Protein AF-A0A845S8E0-F1 (afdb_monomer)

Nearest PDB structures (foldseek):
  8uua-assembly1_R  TM=9.677E-01  e=6.819E-05  Listeria innocua
  7p48-assembly1_N  TM=9.636E-01  e=2.291E-04  Staphylococcus aureus
  8cvm-assembly1_o  TM=9.650E-01  e=4.622E-04  Cutibacterium acnes
  6nd6-assembly2_2T  TM=7.662E-01  e=6.003E-05  Thermus thermophilus HB8
  4ce4-assembly1_T  TM=9.433E-01  e=2.939E-03  Sus scrofa domesticus

Structure (mmCIF, N/CA/C/O backbone):
data_AF-A0A845S8E0-F1
#
_entry.id   AF-A0A845S8E0-F1
#
loop_
_atom_site.group_PDB
_atom_site.id
_atom_site.type_symbol
_atom_site.label_atom_id
_atom_site.label_alt_id
_atom_site.label_comp_id
_atom_site.label_asym_id
_atom_site.label_entity_id
_atom_site.label_seq_id
_atom_site.pdbx_PDB_ins_code
_atom_site.Cartn_x
_atom_site.Cartn_y
_atom_site.Cartn_z
_atom_site.occupancy
_atom_site.B_iso_or_equiv
_atom_site.auth_seq_id
_atom_site.auth_comp_id
_atom_site.auth_asym_id
_atom_site.auth_atom_id
_atom_site.pdbx_PDB_model_num
ATOM 1 N N . GLY A 1 1 ? -6.698 -2.568 -2.453 1.00 85.44 1 GLY A N 1
ATOM 2 C CA . GLY A 1 1 ? -5.307 -2.825 -2.887 1.00 85.44 1 GLY A CA 1
ATOM 3 C C . GLY A 1 1 ? -4.452 -3.116 -1.671 1.00 85.44 1 GLY A C 1
ATOM 4 O O . GLY A 1 1 ? -4.954 -2.983 -0.564 1.00 85.44 1 GLY A O 1
ATOM 5 N N . ILE A 1 2 ? -3.196 -3.519 -1.855 1.00 90.12 2 ILE A N 1
ATOM 6 C CA . ILE A 1 2 ? -2.249 -3.738 -0.751 1.00 90.12 2 ILE A CA 1
ATOM 7 C C . ILE A 1 2 ? -1.465 -2.448 -0.511 1.00 90.12 2 ILE A C 1
ATOM 9 O O . ILE A 1 2 ? -0.986 -1.841 -1.466 1.00 90.12 2 ILE A O 1
ATOM 13 N N . VAL A 1 3 ? -1.310 -2.036 0.747 1.00 92.62 3 VAL A N 1
ATOM 14 C CA . VAL A 1 3 ? -0.446 -0.901 1.099 1.00 92.62 3 VAL A CA 1
ATOM 15 C C . VAL A 1 3 ? 1.009 -1.370 1.122 1.00 92.62 3 VAL A C 1
ATOM 17 O O . VAL A 1 3 ? 1.358 -2.287 1.860 1.00 92.62 3 VAL A O 1
ATOM 20 N N . LEU A 1 4 ? 1.856 -0.769 0.288 1.00 92.69 4 LEU A N 1
ATOM 21 C CA . LEU A 1 4 ? 3.272 -1.119 0.175 1.00 92.69 4 LEU A CA 1
ATOM 22 C C . LEU A 1 4 ? 4.137 -0.411 1.208 1.00 92.69 4 LEU A C 1
ATOM 24 O O . LEU A 1 4 ? 5.087 -0.997 1.724 1.00 92.69 4 LEU A O 1
ATOM 28 N N . ALA A 1 5 ? 3.865 0.868 1.434 1.00 93.75 5 ALA A N 1
ATOM 29 C CA . ALA A 1 5 ? 4.705 1.715 2.255 1.00 93.75 5 ALA A CA 1
ATOM 30 C C . ALA A 1 5 ? 3.911 2.902 2.788 1.00 93.75 5 ALA A C 1
ATOM 32 O O . ALA A 1 5 ? 3.027 3.426 2.108 1.00 93.75 5 ALA A O 1
ATOM 33 N N . PHE A 1 6 ? 4.316 3.345 3.973 1.00 95.06 6 PHE A N 1
ATOM 34 C CA . PHE A 1 6 ? 3.993 4.651 4.526 1.00 95.06 6 PHE A CA 1
ATOM 35 C C . PHE A 1 6 ? 5.256 5.513 4.504 1.00 95.06 6 PHE A C 1
ATOM 37 O O . PHE A 1 6 ? 6.369 5.023 4.723 1.00 95.06 6 PHE A O 1
ATOM 44 N N . ARG A 1 7 ? 5.092 6.797 4.206 1.00 94.75 7 ARG A N 1
ATOM 45 C CA . ARG A 1 7 ? 6.158 7.797 4.136 1.00 94.75 7 ARG A CA 1
ATOM 46 C C . ARG A 1 7 ? 5.805 8.984 5.020 1.00 94.75 7 ARG A C 1
ATOM 48 O O . ARG A 1 7 ? 4.634 9.296 5.196 1.00 94.75 7 ARG A O 1
ATOM 55 N N . LYS A 1 8 ? 6.843 9.633 5.556 1.00 90.88 8 LYS A N 1
ATOM 56 C CA . LYS A 1 8 ? 6.771 10.847 6.390 1.00 90.88 8 LYS A CA 1
ATOM 57 C C . LYS A 1 8 ? 5.949 10.720 7.693 1.00 90.88 8 LYS A C 1
ATOM 59 O O . LYS A 1 8 ? 5.699 11.719 8.356 1.00 90.88 8 LYS A O 1
ATOM 64 N N . GLY A 1 9 ? 5.623 9.497 8.127 1.00 87.31 9 GLY A N 1
ATOM 65 C CA . GLY A 1 9 ? 5.129 9.206 9.479 1.00 87.31 9 GLY A CA 1
ATOM 66 C C . GLY A 1 9 ? 3.871 9.994 9.854 1.00 87.31 9 GLY A C 1
ATOM 67 O O . GLY A 1 9 ? 2.841 9.825 9.214 1.00 87.31 9 GLY A O 1
ATOM 68 N N . LYS A 1 10 ? 3.974 10.829 10.898 1.00 90.12 10 LYS A N 1
ATOM 69 C CA . LYS A 1 10 ? 2.891 11.686 11.421 1.00 90.12 10 LYS A CA 1
ATOM 70 C C . LYS A 1 10 ? 2.884 13.111 10.834 1.00 90.12 10 LYS A C 1
ATOM 72 O O . LYS A 1 10 ? 2.175 13.967 11.345 1.00 90.12 10 LYS A O 1
ATOM 77 N N . SER A 1 11 ? 3.704 13.394 9.821 1.00 94.12 11 SER A N 1
ATOM 78 C CA . SER A 1 11 ? 3.734 14.712 9.170 1.00 94.12 11 SER A CA 1
ATOM 79 C C . SER A 1 11 ? 2.462 14.962 8.352 1.00 94.12 11 SER A C 1
ATOM 81 O O . SER A 1 11 ? 1.869 14.018 7.840 1.00 94.12 11 SER A O 1
ATOM 83 N N . LEU A 1 12 ? 2.093 16.227 8.141 1.00 91.12 12 LEU A N 1
ATOM 84 C CA . LEU A 1 12 ? 1.024 16.636 7.215 1.00 91.12 12 LEU A CA 1
ATOM 85 C C . LEU A 1 12 ? 1.275 16.159 5.776 1.00 91.12 12 LEU A C 1
ATOM 87 O O . LEU A 1 12 ? 0.345 15.913 5.014 1.00 91.12 12 LEU A O 1
ATOM 91 N N . GLU A 1 13 ? 2.539 15.953 5.417 1.00 93.69 13 GLU A N 1
ATOM 92 C CA . GLU A 1 13 ? 2.934 15.405 4.121 1.00 93.69 13 GLU A CA 1
ATOM 93 C C . GLU A 1 13 ? 2.950 13.864 4.098 1.00 93.69 13 GLU A C 1
ATOM 95 O O . GLU A 1 13 ? 3.497 13.251 3.172 1.00 93.69 13 GLU A O 1
ATOM 100 N N . ALA A 1 14 ? 2.417 13.210 5.137 1.00 95.69 14 ALA A N 1
ATOM 101 C CA . ALA A 1 14 ? 2.339 11.760 5.205 1.00 95.69 14 ALA A CA 1
ATOM 102 C C . ALA A 1 14 ? 1.628 11.206 3.974 1.00 95.69 14 ALA A C 1
ATOM 104 O O . ALA A 1 14 ? 0.560 11.664 3.572 1.00 95.69 14 ALA A O 1
ATOM 105 N N . THR A 1 15 ? 2.236 10.194 3.367 1.00 96.00 15 THR A N 1
ATOM 106 C CA . THR A 1 15 ? 1.703 9.536 2.174 1.00 96.00 15 THR A CA 1
ATOM 107 C C . THR A 1 15 ? 1.748 8.033 2.352 1.00 96.00 15 THR A C 1
ATOM 109 O O . THR A 1 15 ? 2.625 7.487 3.028 1.00 96.00 15 THR A O 1
ATOM 112 N N . PHE A 1 16 ? 0.817 7.343 1.710 1.00 95.12 16 PHE A N 1
ATOM 113 C CA . PHE A 1 16 ? 0.809 5.893 1.633 1.00 95.12 16 PHE A CA 1
ATOM 114 C C . PHE A 1 16 ? 0.724 5.446 0.177 1.00 95.12 16 PHE A C 1
ATOM 116 O O . PHE A 1 16 ? 0.101 6.086 -0.667 1.00 95.12 16 PHE A O 1
ATOM 123 N N . THR A 1 17 ? 1.407 4.351 -0.141 1.00 95.38 17 THR A N 1
ATOM 124 C CA . THR A 1 17 ? 1.450 3.800 -1.498 1.00 95.38 17 THR A CA 1
ATOM 125 C C . THR A 1 17 ? 0.612 2.538 -1.559 1.00 95.38 17 THR A C 1
ATOM 127 O O . THR A 1 17 ? 0.884 1.582 -0.834 1.00 95.38 17 THR A O 1
ATOM 130 N N . VAL A 1 18 ? -0.384 2.514 -2.438 1.00 93.50 18 VAL A N 1
ATOM 131 C CA . VAL A 1 18 ? -1.258 1.362 -2.666 1.00 93.50 18 VAL A CA 1
ATOM 132 C C . VAL A 1 18 ? -0.893 0.699 -3.986 1.00 93.50 18 VAL A C 1
ATOM 134 O O . VAL A 1 18 ? -0.816 1.360 -5.018 1.00 93.50 18 VAL A O 1
A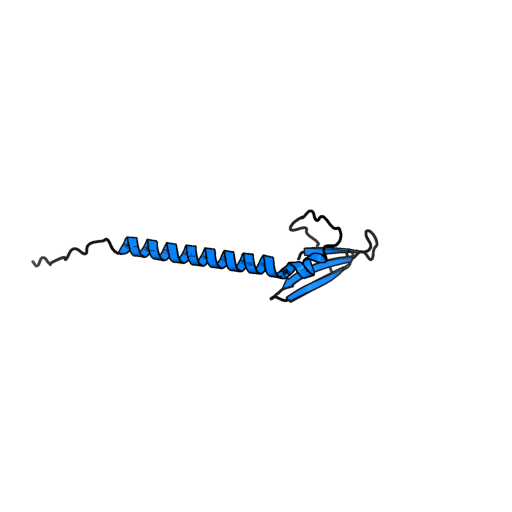TOM 137 N N . ARG A 1 19 ? -0.730 -0.624 -3.963 1.00 91.25 19 ARG A N 1
ATOM 138 C CA . ARG A 1 19 ? -0.565 -1.478 -5.141 1.00 91.25 19 ARG A CA 1
ATOM 139 C C . ARG A 1 19 ? -1.834 -2.285 -5.397 1.00 91.25 19 ARG A C 1
ATOM 141 O O . ARG A 1 19 ? -2.410 -2.878 -4.480 1.00 91.25 19 ARG A O 1
ATOM 148 N N . LYS A 1 20 ? -2.265 -2.337 -6.653 1.00 88.94 20 LYS A N 1
ATOM 149 C CA . LYS A 1 20 ? -3.357 -3.190 -7.135 1.00 88.94 20 LYS A CA 1
ATOM 150 C C . LYS A 1 20 ? -2.960 -3.758 -8.494 1.00 88.94 20 LYS A C 1
ATOM 152 O O . LYS A 1 20 ? -2.426 -3.033 -9.320 1.00 88.94 20 LYS A O 1
ATOM 157 N N . ILE A 1 21 ? -3.254 -5.030 -8.737 1.00 85.88 21 ILE A N 1
ATOM 158 C CA . ILE A 1 21 ? -3.247 -5.574 -10.096 1.00 85.88 21 ILE A CA 1
ATOM 159 C C . ILE A 1 21 ? -4.643 -5.319 -10.666 1.00 85.88 21 ILE A C 1
ATOM 161 O O . ILE A 1 21 ? -5.633 -5.805 -10.119 1.00 85.88 21 ILE A O 1
ATOM 165 N N . SER A 1 22 ? -4.731 -4.488 -11.698 1.00 83.19 22 SER A N 1
ATOM 166 C CA . SER A 1 22 ? -5.972 -4.203 -12.420 1.00 83.19 22 SER A CA 1
ATOM 167 C C . SER A 1 22 ? -5.773 -4.666 -13.852 1.00 83.19 22 SER A C 1
ATOM 169 O O . SER A 1 22 ? -4.793 -4.266 -14.468 1.00 83.19 22 SER A O 1
ATOM 171 N N . GLU A 1 23 ? -6.646 -5.544 -14.349 1.00 86.00 23 GLU A N 1
ATOM 172 C CA . GLU A 1 23 ? -6.608 -6.006 -15.751 1.00 86.00 23 GLU A CA 1
ATOM 173 C C . GLU A 1 23 ? -5.226 -6.535 -16.190 1.00 86.00 23 GLU A C 1
ATOM 175 O O . GLU A 1 23 ? -4.758 -6.305 -17.296 1.00 86.00 23 GLU A O 1
ATOM 180 N N . GLY A 1 24 ? -4.526 -7.232 -15.288 1.00 82.12 24 GLY A N 1
ATOM 181 C CA . GLY A 1 24 ? -3.191 -7.784 -15.556 1.00 82.12 24 GLY A CA 1
ATOM 182 C C . GLY A 1 24 ? -2.035 -6.780 -15.447 1.00 82.12 24 GLY A C 1
ATOM 183 O O . GLY A 1 24 ? -0.874 -7.195 -15.418 1.00 82.12 24 GLY A O 1
ATOM 184 N N . VAL A 1 25 ? -2.321 -5.486 -15.283 1.00 85.00 25 VAL A N 1
ATOM 185 C CA . VAL A 1 25 ? -1.319 -4.431 -15.093 1.00 85.00 25 VAL A CA 1
ATOM 186 C C . VAL A 1 25 ? -1.170 -4.099 -13.607 1.00 85.00 25 VAL A C 1
ATOM 188 O O . VAL A 1 25 ? -2.141 -3.901 -12.873 1.00 85.00 25 VAL A O 1
ATOM 191 N N . GLY A 1 26 ? 0.076 -4.057 -13.131 1.00 87.81 26 GLY A N 1
ATOM 192 C CA . GLY A 1 26 ? 0.392 -3.659 -11.761 1.00 87.81 26 GLY A CA 1
ATOM 193 C C . GLY A 1 26 ? 0.350 -2.142 -11.622 1.00 87.81 26 GLY A C 1
ATOM 194 O O . GLY A 1 26 ? 1.289 -1.472 -12.033 1.00 87.81 26 GLY A O 1
ATOM 195 N N . VAL A 1 27 ? -0.710 -1.611 -11.019 1.00 90.81 27 VAL A N 1
ATOM 196 C CA . VAL A 1 27 ? -0.897 -0.176 -10.790 1.00 90.81 27 VAL A CA 1
ATOM 197 C C . VAL A 1 27 ? -0.474 0.178 -9.368 1.00 90.81 27 VAL A C 1
ATOM 199 O O . VAL A 1 27 ? -0.925 -0.436 -8.395 1.00 90.81 27 VAL A O 1
ATOM 202 N N . GLU A 1 28 ? 0.366 1.202 -9.246 1.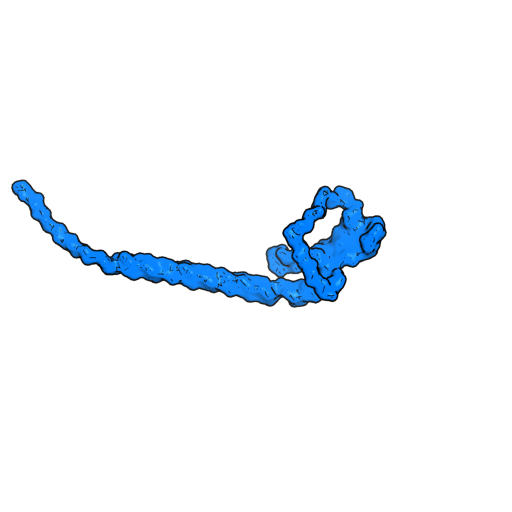00 94.00 28 GLU A N 1
ATOM 203 C CA . GLU A 1 28 ? 0.738 1.809 -7.971 1.00 94.00 28 GLU A CA 1
ATOM 204 C C . GLU A 1 28 ? 0.242 3.251 -7.921 1.00 94.00 28 GLU A C 1
ATOM 206 O O . GLU A 1 28 ? 0.414 4.010 -8.870 1.00 94.00 28 GLU A O 1
ATOM 211 N N . ARG A 1 29 ? -0.396 3.623 -6.810 1.00 94.38 29 ARG A N 1
ATOM 212 C CA . ARG A 1 29 ? -0.858 4.991 -6.559 1.00 94.38 29 ARG A CA 1
ATOM 213 C C . ARG A 1 29 ? -0.378 5.458 -5.199 1.00 94.38 29 ARG A C 1
ATOM 215 O O . ARG A 1 29 ? -0.412 4.702 -4.227 1.00 94.38 29 ARG A O 1
ATOM 222 N N . ILE A 1 30 ? 0.070 6.704 -5.149 1.00 95.50 30 ILE A N 1
ATOM 223 C CA . ILE A 1 30 ? 0.505 7.375 -3.929 1.00 95.50 30 ILE A CA 1
ATOM 224 C C . ILE A 1 30 ? -0.615 8.320 -3.515 1.00 95.50 30 ILE A C 1
ATOM 226 O O . ILE A 1 30 ? -1.063 9.130 -4.320 1.00 95.50 30 ILE A O 1
ATOM 230 N N . PHE A 1 31 ? -1.055 8.202 -2.269 1.00 94.69 31 PHE A N 1
ATOM 231 C CA . PHE A 1 31 ? -2.109 9.031 -1.703 1.00 94.69 31 PHE A CA 1
ATOM 232 C C . PHE A 1 31 ? -1.564 9.811 -0.505 1.00 94.69 31 PHE A C 1
ATOM 234 O O . PHE A 1 31 ? -0.938 9.200 0.370 1.00 94.69 31 PHE A O 1
ATOM 241 N N . PRO A 1 32 ? -1.777 11.135 -0.439 1.00 94.75 32 PRO A N 1
ATOM 242 C CA . PRO A 1 32 ? -1.555 11.902 0.780 1.00 94.75 32 PRO A CA 1
ATOM 243 C C . PRO A 1 32 ? -2.598 11.521 1.828 1.00 94.75 32 PRO A C 1
ATOM 245 O O . PRO A 1 32 ? -3.782 11.446 1.515 1.00 94.75 32 PRO A O 1
ATOM 248 N N . LEU A 1 33 ? -2.169 11.290 3.067 1.00 93.88 33 LEU A N 1
ATOM 249 C CA . LEU A 1 33 ? -3.033 10.854 4.166 1.00 93.88 33 LEU A CA 1
ATOM 250 C C . LEU A 1 33 ? -4.115 11.890 4.499 1.00 93.88 33 LEU A C 1
ATOM 252 O O . LEU A 1 33 ? -5.240 11.515 4.804 1.00 93.88 33 LEU A O 1
ATOM 256 N N . TYR A 1 34 ? -3.773 13.174 4.388 1.00 92.06 34 TYR A N 1
ATOM 257 C CA . TYR A 1 34 ? -4.639 14.305 4.728 1.00 92.06 34 TYR A CA 1
ATOM 258 C C . TYR A 1 34 ? -5.207 15.016 3.488 1.00 92.06 34 TYR A C 1
ATOM 260 O O . TYR A 1 34 ? -5.510 16.204 3.532 1.00 92.06 34 TYR A O 1
ATOM 268 N N . SER A 1 35 ? -5.311 14.320 2.350 1.00 92.56 35 SER A N 1
ATOM 269 C CA . SER A 1 35 ? -5.874 14.916 1.134 1.00 92.56 35 SER A CA 1
ATOM 270 C C . SER A 1 35 ? -7.399 15.076 1.242 1.00 92.56 35 SER A C 1
ATOM 272 O O . SER A 1 35 ? -8.069 14.096 1.573 1.00 92.56 35 SER A O 1
ATOM 274 N N . PRO A 1 36 ? -7.973 16.233 0.853 1.00 93.06 36 PRO A N 1
ATOM 275 C CA . PRO A 1 36 ? -9.426 16.427 0.823 1.00 93.06 36 PRO A CA 1
ATOM 276 C C . PRO A 1 36 ? -10.132 15.566 -0.236 1.00 93.06 36 PRO A C 1
ATOM 278 O O . PRO A 1 36 ? -11.349 15.429 -0.218 1.00 93.06 36 PRO A O 1
ATOM 281 N N . HIS A 1 37 ? -9.382 14.957 -1.159 1.00 93.62 37 HIS A N 1
ATOM 282 C CA . HIS A 1 37 ? -9.938 14.099 -2.206 1.00 93.62 37 HIS A CA 1
ATOM 283 C C . HIS A 1 37 ? -10.205 12.667 -1.699 1.00 93.62 37 HIS A C 1
ATOM 285 O O . HIS A 1 37 ? -10.733 11.835 -2.438 1.00 93.62 37 HIS A O 1
ATOM 291 N N . LEU A 1 38 ? -9.820 12.346 -0.456 1.00 91.44 38 LEU A N 1
ATOM 292 C CA . LEU A 1 38 ? -10.079 11.055 0.176 1.00 91.44 38 LEU A CA 1
ATOM 293 C C . LEU A 1 38 ? -11.321 11.143 1.064 1.00 91.44 38 LEU A C 1
ATOM 295 O O . LEU A 1 38 ? -11.292 11.772 2.114 1.00 91.44 38 LEU A O 1
ATOM 299 N N . ALA A 1 39 ? -12.392 10.451 0.676 1.00 94.50 39 ALA A N 1
ATOM 300 C CA . ALA A 1 39 ? -13.624 10.430 1.464 1.00 94.50 39 ALA A CA 1
ATOM 301 C C . ALA A 1 39 ? -13.496 9.592 2.749 1.00 94.50 39 ALA A C 1
ATOM 303 O O . ALA A 1 39 ? -13.889 10.025 3.828 1.00 94.50 39 ALA A O 1
ATOM 304 N N . LYS A 1 40 ? -12.964 8.368 2.644 1.00 92.25 40 LYS A N 1
ATOM 305 C CA . LYS A 1 40 ? -12.824 7.446 3.779 1.00 92.25 40 LYS A CA 1
ATOM 306 C C . LYS A 1 40 ? -11.729 6.420 3.518 1.00 92.25 40 LYS A C 1
ATOM 308 O O . LYS A 1 40 ? -11.564 5.950 2.392 1.00 92.25 40 LYS A O 1
ATOM 313 N N . ILE A 1 41 ? -11.008 6.043 4.572 1.00 91.88 41 ILE A N 1
ATOM 314 C CA . ILE A 1 41 ? -10.047 4.938 4.552 1.00 91.88 41 ILE A CA 1
ATOM 315 C C . ILE A 1 41 ? -10.548 3.867 5.516 1.00 91.88 41 ILE A C 1
ATOM 317 O O . ILE A 1 41 ? -10.642 4.100 6.717 1.00 91.88 41 ILE A O 1
ATOM 321 N N . GLU A 1 42 ? -10.850 2.685 4.986 1.00 93.94 42 GLU A N 1
ATOM 322 C CA . GLU A 1 42 ? -11.270 1.528 5.775 1.00 93.94 42 GLU A CA 1
ATOM 323 C C . GLU A 1 42 ? -10.273 0.382 5.626 1.00 93.94 42 GLU A C 1
ATOM 325 O O . GLU A 1 42 ? -9.787 0.074 4.531 1.00 93.94 42 GLU A O 1
ATOM 330 N N . ILE A 1 43 ? -9.977 -0.281 6.743 1.00 90.12 43 ILE A N 1
ATOM 331 C CA . ILE A 1 43 ? -9.114 -1.458 6.753 1.00 90.12 43 ILE A CA 1
ATOM 332 C C . ILE A 1 43 ? -9.978 -2.681 6.461 1.00 90.12 43 ILE A C 1
ATOM 334 O O . ILE A 1 43 ? -10.691 -3.173 7.325 1.00 90.12 43 ILE A O 1
ATOM 338 N N . VAL A 1 44 ? -9.874 -3.203 5.239 1.00 89.81 44 VAL A N 1
ATOM 339 C CA . VAL A 1 44 ? -10.586 -4.431 4.843 1.00 89.81 44 VAL A CA 1
ATOM 340 C C . VAL A 1 44 ? -9.939 -5.675 5.456 1.00 89.81 44 VAL A C 1
ATOM 342 O O . VAL A 1 44 ? -10.617 -6.620 5.847 1.00 89.81 44 VAL A O 1
ATOM 345 N N . LYS A 1 45 ? -8.601 -5.711 5.501 1.00 84.62 45 LYS A N 1
ATOM 346 C CA . LYS A 1 45 ? -7.839 -6.856 6.009 1.00 84.62 45 LYS A CA 1
ATOM 347 C C . LYS A 1 45 ? -6.471 -6.427 6.519 1.00 84.62 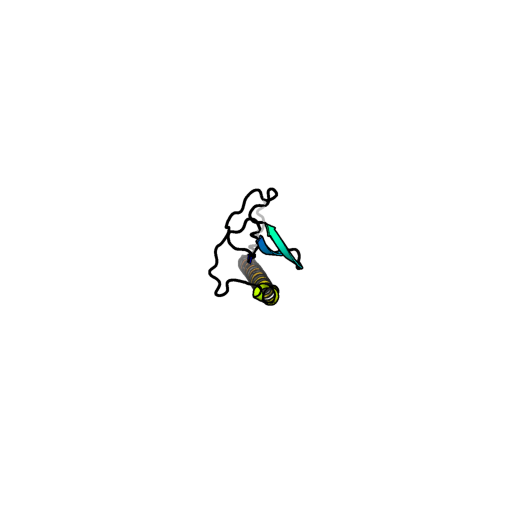45 LYS A C 1
ATOM 349 O O . LYS A 1 45 ? -5.726 -5.755 5.807 1.00 84.62 45 LYS A O 1
ATOM 354 N N . THR A 1 46 ? -6.114 -6.912 7.703 1.00 84.31 46 THR A N 1
ATOM 355 C CA . THR A 1 46 ? -4.800 -6.6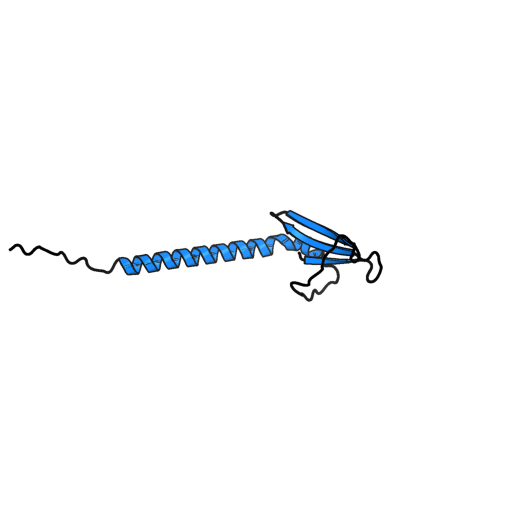90 8.316 1.00 84.31 46 THR A CA 1
ATOM 356 C C . THR A 1 46 ? -3.878 -7.881 8.059 1.00 84.31 46 THR A C 1
ATOM 358 O O . THR A 1 46 ? -4.297 -9.038 8.107 1.00 84.31 46 THR A O 1
ATOM 361 N N . ALA A 1 47 ? -2.605 -7.605 7.785 1.00 80.56 47 ALA A N 1
ATOM 362 C CA . ALA A 1 47 ? -1.546 -8.605 7.697 1.00 80.56 47 ALA A CA 1
ATOM 363 C C . ALA A 1 47 ? -0.342 -8.137 8.524 1.00 80.56 47 ALA A C 1
ATOM 365 O O . ALA A 1 47 ? -0.108 -6.936 8.631 1.00 80.56 47 ALA A O 1
ATOM 366 N N . LYS A 1 48 ? 0.432 -9.077 9.085 1.00 86.25 48 LYS A N 1
ATOM 367 C CA . LYS A 1 48 ? 1.658 -8.791 9.849 1.00 86.25 48 LYS A CA 1
ATOM 368 C C . LYS A 1 48 ? 2.895 -9.050 8.976 1.00 86.25 48 LYS A C 1
ATOM 370 O O . LYS A 1 48 ? 3.359 -10.190 8.905 1.00 86.25 48 LYS A O 1
ATOM 375 N N . PRO A 1 49 ? 3.417 -8.048 8.246 1.00 83.50 49 PRO A N 1
ATOM 376 C CA . PRO A 1 49 ? 4.625 -8.227 7.458 1.00 83.50 49 PRO A CA 1
ATOM 377 C C . PRO A 1 49 ? 5.881 -8.214 8.334 1.00 83.50 49 PRO A C 1
ATOM 379 O O . PRO A 1 49 ? 5.934 -7.571 9.375 1.00 83.50 49 PRO A O 1
ATOM 382 N N . ARG A 1 50 ? 6.938 -8.877 7.853 1.00 85.50 50 ARG A N 1
ATOM 383 C CA . ARG A 1 50 ? 8.276 -8.848 8.474 1.00 85.50 50 ARG A CA 1
ATOM 384 C C . ARG A 1 50 ? 9.067 -7.569 8.178 1.00 85.50 50 ARG A C 1
ATOM 386 O O . ARG A 1 50 ? 10.059 -7.299 8.837 1.00 85.50 50 ARG A O 1
ATOM 393 N N . ARG A 1 51 ? 8.678 -6.819 7.142 1.00 86.56 51 ARG A N 1
ATOM 394 C CA . ARG A 1 51 ? 9.357 -5.595 6.689 1.00 86.56 51 ARG A CA 1
ATOM 395 C C . ARG A 1 51 ? 8.363 -4.440 6.681 1.00 86.56 51 ARG A C 1
ATOM 397 O O . ARG A 1 51 ? 7.223 -4.639 6.276 1.00 86.56 51 ARG A O 1
ATOM 404 N N . ALA A 1 52 ? 8.818 -3.242 7.046 1.00 87.75 52 ALA A N 1
ATOM 405 C CA . ALA A 1 52 ? 7.996 -2.029 7.020 1.00 87.75 52 ALA A CA 1
ATOM 406 C C . ALA A 1 52 ? 7.615 -1.586 5.593 1.00 87.75 52 ALA A C 1
ATOM 408 O O . ALA A 1 52 ? 6.541 -1.032 5.382 1.00 87.75 52 ALA A O 1
ATOM 409 N N . LYS A 1 53 ? 8.486 -1.842 4.605 1.00 90.69 53 LYS A N 1
ATOM 410 C CA . LYS A 1 53 ? 8.237 -1.566 3.181 1.00 90.69 53 LYS A CA 1
ATOM 411 C C . LYS A 1 53 ? 8.112 -2.880 2.414 1.00 90.69 53 LYS A C 1
ATOM 413 O O . LYS A 1 53 ? 9.020 -3.713 2.436 1.00 90.69 53 LYS A O 1
ATOM 418 N N . LEU A 1 54 ? 6.996 -3.060 1.715 1.00 90.19 54 LEU A N 1
ATOM 419 C CA . LEU A 1 54 ? 6.639 -4.298 1.017 1.00 90.19 54 LEU A CA 1
ATOM 420 C C . LEU A 1 54 ? 6.986 -4.271 -0.474 1.00 90.19 54 LEU A C 1
ATOM 422 O O . LEU A 1 54 ? 6.315 -4.922 -1.266 1.00 90.19 54 LEU A O 1
ATOM 426 N N . TYR A 1 55 ? 8.041 -3.557 -0.877 1.00 91.25 55 TYR A N 1
ATOM 427 C CA . TYR A 1 55 ? 8.437 -3.453 -2.291 1.00 91.25 55 TYR A CA 1
ATOM 428 C C . TYR A 1 55 ? 8.699 -4.806 -2.954 1.00 91.25 55 TYR A C 1
ATOM 430 O O . TYR A 1 55 ? 8.461 -4.951 -4.144 1.00 91.25 55 TYR A O 1
ATOM 438 N N . TYR A 1 56 ? 9.046 -5.828 -2.170 1.00 85.81 56 TYR A N 1
ATOM 439 C CA . TYR A 1 56 ? 9.158 -7.208 -2.639 1.00 85.81 56 TYR A CA 1
ATOM 440 C C . TYR A 1 56 ? 7.869 -7.766 -3.270 1.00 85.81 56 TYR A C 1
ATOM 442 O O . TYR A 1 56 ? 7.904 -8.814 -3.906 1.00 85.81 56 TYR A O 1
ATOM 450 N N . LEU A 1 57 ? 6.703 -7.157 -3.023 1.00 84.69 57 LEU A N 1
ATOM 451 C CA . LEU A 1 57 ? 5.430 -7.554 -3.635 1.00 84.69 57 LEU A CA 1
ATOM 452 C C . LEU A 1 57 ? 5.321 -7.099 -5.097 1.00 84.69 57 LEU A C 1
ATOM 454 O O . LEU A 1 57 ? 4.393 -7.515 -5.791 1.00 84.69 57 LEU A O 1
ATOM 458 N N . ARG A 1 58 ? 6.247 -6.255 -5.568 1.00 85.94 58 ARG A N 1
ATOM 459 C CA . ARG A 1 58 ? 6.375 -5.904 -6.986 1.00 85.94 58 ARG A CA 1
ATOM 460 C C . ARG A 1 58 ? 6.774 -7.127 -7.794 1.00 85.94 58 ARG A C 1
ATOM 462 O O . ARG A 1 58 ? 6.051 -7.492 -8.717 1.00 85.94 58 ARG A O 1
ATOM 469 N N . ASP A 1 59 ? 7.818 -7.801 -7.329 1.00 79.00 59 ASP A N 1
ATOM 470 C CA . ASP A 1 59 ? 8.414 -8.955 -8.004 1.00 79.00 59 ASP A CA 1
ATOM 471 C C . ASP A 1 59 ? 7.639 -10.240 -7.696 1.00 79.00 59 ASP A C 1
ATOM 473 O O . ASP A 1 59 ? 7.505 -11.123 -8.531 1.00 79.00 59 ASP A O 1
ATOM 477 N N . ARG A 1 60 ? 7.029 -10.327 -6.506 1.00 70.62 60 ARG A N 1
ATOM 478 C CA . ARG A 1 60 ? 6.268 -11.513 -6.068 1.00 70.62 60 ARG A CA 1
ATOM 479 C C . ARG A 1 60 ? 4.798 -11.534 -6.509 1.00 70.62 60 ARG A C 1
ATOM 481 O O . ARG A 1 60 ? 4.034 -12.362 -6.013 1.00 70.62 60 ARG A O 1
ATOM 488 N N . GLY A 1 61 ? 4.388 -10.613 -7.382 1.00 61.41 61 GLY A N 1
ATOM 489 C CA . GLY A 1 61 ? 2.979 -10.320 -7.652 1.00 61.41 61 GLY A CA 1
ATOM 490 C C . GLY A 1 61 ? 2.244 -11.268 -8.607 1.00 61.41 61 GLY A C 1
ATOM 491 O O . GLY A 1 61 ? 1.024 -11.328 -8.526 1.00 61.41 61 GLY A O 1
ATOM 492 N N . ARG A 1 62 ? 2.926 -11.990 -9.510 1.00 51.88 62 ARG A N 1
ATOM 493 C CA . ARG A 1 62 ? 2.260 -12.673 -10.643 1.00 51.88 62 ARG A CA 1
ATOM 494 C C . ARG A 1 62 ? 2.208 -14.205 -10.551 1.00 51.88 62 ARG A C 1
ATOM 496 O O . ARG A 1 62 ? 1.154 -14.768 -10.827 1.00 51.88 62 ARG A O 1
ATOM 503 N N . ASP A 1 63 ? 3.249 -14.879 -10.071 1.00 51.94 63 ASP A N 1
ATOM 504 C CA . ASP A 1 63 ? 3.294 -16.355 -10.145 1.00 51.94 63 ASP A CA 1
ATOM 505 C C . ASP A 1 63 ? 2.349 -17.046 -9.157 1.00 51.94 63 ASP A C 1
ATOM 507 O O . ASP A 1 63 ? 1.682 -18.023 -9.485 1.00 51.94 63 ASP A O 1
ATOM 511 N N . ARG A 1 64 ? 2.205 -16.495 -7.947 1.00 46.97 64 ARG A N 1
ATOM 512 C CA . ARG A 1 64 ? 1.402 -17.116 -6.881 1.00 46.97 64 ARG A CA 1
ATOM 513 C C . ARG A 1 64 ? -0.107 -16.969 -7.074 1.00 46.97 64 ARG A C 1
ATOM 515 O O . ARG A 1 64 ? -0.872 -17.806 -6.604 1.00 46.97 64 ARG A O 1
ATOM 522 N N . GLU A 1 65 ? -0.540 -15.883 -7.706 1.00 52.66 65 GLU A N 1
ATOM 523 C CA . GLU A 1 65 ? -1.958 -15.610 -7.959 1.00 52.66 65 GLU A CA 1
ATOM 524 C C . GLU A 1 65 ? -2.424 -16.230 -9.286 1.00 52.66 65 GLU A C 1
ATOM 526 O O . GLU A 1 65 ? -3.568 -16.674 -9.363 1.00 52.66 65 GLU A O 1
ATOM 531 N N . LYS A 1 66 ? -1.529 -16.361 -10.281 1.00 55.41 66 LYS A N 1
ATOM 532 C CA . LYS A 1 66 ? -1.766 -17.114 -11.524 1.00 55.41 66 LYS A CA 1
ATOM 533 C C . LYS A 1 66 ? -1.847 -18.627 -11.270 1.00 55.41 66 LYS A C 1
ATOM 535 O O . LYS A 1 66 ? -2.884 -19.196 -11.597 1.00 55.41 66 LYS A O 1
ATOM 540 N N . MET A 1 67 ? -0.878 -19.229 -10.559 1.00 48.47 67 MET A N 1
ATOM 541 C CA . MET A 1 67 ? -0.938 -20.653 -10.160 1.00 48.47 67 MET A CA 1
ATOM 542 C C . MET A 1 67 ? -2.213 -20.975 -9.372 1.00 48.47 67 MET A C 1
ATOM 544 O O . MET A 1 67 ? -2.976 -21.852 -9.753 1.00 48.47 67 MET A O 1
ATOM 548 N N . ARG A 1 68 ? -2.532 -20.192 -8.328 1.00 57.03 68 ARG A N 1
ATOM 549 C CA . ARG A 1 68 ? -3.754 -20.405 -7.526 1.00 57.03 68 ARG A CA 1
ATOM 550 C C . ARG A 1 68 ? -5.051 -20.258 -8.316 1.00 57.03 68 ARG A C 1
ATOM 552 O O . ARG A 1 68 ? -6.090 -20.758 -7.881 1.00 57.03 68 ARG A O 1
ATOM 559 N N . ARG A 1 69 ? -5.045 -19.481 -9.400 1.00 61.81 69 ARG A N 1
ATOM 560 C CA . ARG A 1 69 ? -6.219 -19.285 -10.254 1.00 61.81 69 ARG A CA 1
ATOM 561 C C . ARG A 1 69 ? -6.348 -20.429 -11.254 1.00 61.81 69 ARG A C 1
ATOM 563 O O . ARG A 1 69 ? -7.465 -20.894 -11.434 1.00 61.81 69 ARG A O 1
ATOM 570 N N . GLU A 1 70 ? -5.244 -20.898 -11.828 1.00 63.25 70 GLU A N 1
ATOM 571 C CA . GLU A 1 70 ? -5.177 -22.086 -12.693 1.00 63.25 70 GLU A CA 1
ATOM 572 C C . GLU A 1 70 ? -5.593 -23.354 -11.919 1.00 63.25 70 GLU A C 1
ATOM 574 O O . GLU A 1 70 ? -6.587 -23.974 -12.294 1.00 63.25 70 GLU A O 1
ATOM 579 N N . GLU A 1 71 ? -5.005 -23.623 -10.746 1.00 63.50 71 GLU A N 1
ATOM 580 C CA . GLU A 1 71 ? -5.367 -24.739 -9.844 1.00 63.50 71 GLU A CA 1
ATOM 581 C C . GLU A 1 71 ? -6.866 -24.741 -9.477 1.00 63.50 71 GLU A C 1
ATOM 583 O O . GLU A 1 71 ? -7.556 -25.762 -9.508 1.00 63.50 71 GLU A O 1
ATOM 588 N N . ARG A 1 72 ? -7.427 -23.564 -9.162 1.00 73.94 72 ARG A N 1
ATOM 589 C CA . ARG A 1 72 ? -8.842 -23.431 -8.773 1.00 73.94 72 ARG A CA 1
ATOM 590 C C . ARG A 1 72 ? -9.796 -23.587 -9.960 1.00 73.94 72 ARG A C 1
ATOM 592 O O . ARG A 1 72 ? -10.966 -23.924 -9.761 1.00 73.94 72 ARG A O 1
ATOM 599 N N . MET A 1 73 ? -9.341 -23.290 -11.176 1.00 71.12 73 MET A N 1
ATOM 600 C CA . MET A 1 73 ? -10.109 -23.510 -12.403 1.00 71.12 73 MET A CA 1
ATOM 601 C C . MET A 1 73 ? -10.085 -24.992 -12.785 1.00 71.12 73 MET A C 1
ATOM 603 O O . MET A 1 73 ? -11.149 -25.543 -13.066 1.00 71.12 73 MET A O 1
ATOM 607 N N . GLU A 1 74 ? -8.932 -25.654 -12.684 1.00 70.06 74 GLU A N 1
ATOM 608 C CA . GLU A 1 74 ? -8.786 -27.101 -12.881 1.00 70.06 74 GLU A CA 1
ATOM 609 C C . GLU A 1 74 ? -9.652 -27.897 -11.899 1.00 70.06 74 GLU A C 1
ATOM 611 O O . GLU A 1 74 ? -10.460 -28.725 -12.322 1.00 70.06 74 GLU A O 1
ATOM 616 N N . GLU A 1 75 ? -9.623 -27.570 -10.604 1.00 73.88 75 GLU A N 1
ATOM 617 C CA . GLU A 1 75 ? -10.501 -28.202 -9.611 1.00 73.88 75 GLU A CA 1
ATOM 618 C C . GLU A 1 75 ? -11.992 -28.067 -9.953 1.00 73.88 75 GLU A C 1
ATOM 620 O O . GLU A 1 75 ? -12.781 -28.995 -9.744 1.00 73.88 75 GLU A O 1
ATOM 625 N N . LYS A 1 76 ? -12.411 -26.900 -10.457 1.00 79.12 76 LYS A N 1
ATOM 626 C CA . LYS A 1 76 ? -13.806 -26.655 -10.853 1.00 79.12 76 LYS A CA 1
ATOM 627 C C . LYS A 1 76 ? -14.185 -27.464 -12.089 1.00 79.12 76 LYS A C 1
ATOM 629 O O . LYS A 1 76 ? -15.305 -27.975 -12.137 1.00 79.12 76 LYS A O 1
ATOM 634 N N . VAL A 1 77 ? -13.278 -27.598 -13.057 1.00 82.81 77 VAL A N 1
ATOM 635 C CA . VAL A 1 77 ? -13.473 -28.425 -14.256 1.00 82.81 77 VAL A CA 1
ATOM 636 C C . VAL A 1 77 ? -13.581 -29.898 -13.864 1.00 82.81 77 VAL A C 1
ATOM 638 O O . VAL A 1 77 ? -14.568 -30.539 -14.221 1.00 82.81 77 VAL A O 1
ATOM 641 N N . VAL A 1 78 ? -12.672 -30.409 -13.030 1.00 80.88 78 VAL A N 1
ATOM 642 C CA . VAL A 1 78 ? -12.693 -31.799 -12.539 1.00 80.88 78 VAL A CA 1
ATOM 643 C C . VAL A 1 78 ? -13.982 -32.099 -11.764 1.00 80.88 78 VAL A C 1
ATOM 645 O O . VAL A 1 78 ? -14.654 -33.094 -12.042 1.00 80.88 78 VAL A O 1
ATOM 648 N N . LYS A 1 79 ? -14.406 -31.203 -10.859 1.00 81.12 79 LYS A N 1
ATOM 649 C CA . LYS A 1 79 ? -15.677 -31.321 -10.112 1.00 81.12 79 LYS A CA 1
ATOM 650 C C . LYS A 1 79 ? -16.913 -31.261 -11.020 1.00 81.12 79 LYS A C 1
ATOM 652 O O . LYS A 1 79 ? -17.951 -31.836 -10.688 1.00 81.12 79 LYS A O 1
ATOM 657 N N . LYS A 1 80 ? -16.840 -30.551 -12.150 1.00 82.44 80 LYS A N 1
ATOM 658 C CA . LYS A 1 80 ? -17.928 -30.473 -13.136 1.00 82.44 80 LYS A CA 1
ATOM 659 C C . LYS A 1 80 ? -18.000 -31.753 -13.972 1.00 82.44 80 LYS A C 1
ATOM 661 O O . LYS A 1 80 ? -19.089 -32.297 -14.134 1.00 82.44 80 LYS A O 1
ATOM 666 N N . VAL A 1 81 ? -16.857 -32.270 -14.425 1.00 80.94 81 VAL A N 1
ATOM 667 C CA . VAL A 1 81 ? -16.751 -33.514 -15.207 1.00 80.94 81 VAL A CA 1
ATOM 668 C C . VAL A 1 81 ? -17.187 -34.735 -14.390 1.00 80.94 81 VAL A C 1
ATOM 670 O O . VAL A 1 81 ? -17.970 -35.548 -14.883 1.00 80.94 81 VAL A O 1
ATOM 673 N N . SER A 1 82 ? -16.770 -34.849 -13.124 1.00 77.00 82 SER A N 1
ATOM 674 C CA . SER A 1 82 ? -17.177 -35.959 -12.244 1.00 77.00 82 SER A CA 1
ATOM 675 C C . SER A 1 82 ? -18.684 -35.965 -11.959 1.00 77.00 82 SER A C 1
ATOM 677 O O . SER A 1 82 ? -19.323 -37.018 -11.977 1.00 77.00 82 SER A O 1
ATOM 679 N N . LYS A 1 83 ? -19.296 -34.784 -11.796 1.00 79.19 83 LYS A N 1
ATOM 680 C CA . LYS A 1 83 ? -20.758 -34.645 -11.678 1.00 79.19 83 LYS A CA 1
ATOM 681 C C . LYS A 1 83 ? -21.503 -35.067 -12.946 1.00 79.19 83 LYS A C 1
ATOM 683 O O . LYS A 1 83 ? -22.593 -35.623 -12.831 1.00 79.19 83 LYS A O 1
ATOM 688 N N . ILE A 1 84 ? -20.950 -34.804 -14.132 1.00 76.31 84 ILE A N 1
ATOM 689 C CA . ILE A 1 84 ? -21.555 -35.208 -15.414 1.00 76.31 84 ILE A CA 1
ATOM 690 C C . ILE A 1 84 ? -21.493 -36.734 -15.573 1.00 76.31 84 ILE A C 1
ATOM 692 O O . ILE A 1 84 ? -22.515 -37.347 -15.879 1.00 76.31 84 ILE A O 1
ATOM 696 N N . LYS A 1 85 ? -20.348 -37.362 -15.267 1.00 70.38 85 LYS A N 1
ATOM 697 C CA . LYS A 1 85 ? -20.202 -38.829 -15.304 1.00 70.38 85 LYS A CA 1
ATOM 698 C C . LYS A 1 85 ? -21.187 -39.534 -14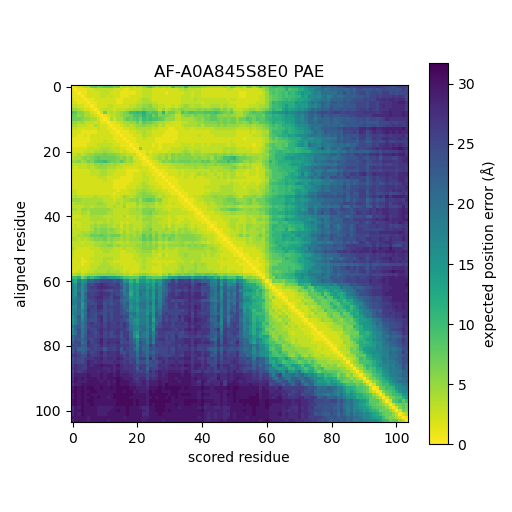.364 1.00 70.38 85 LYS A C 1
ATOM 700 O O . LYS A 1 85 ? -21.922 -40.410 -14.806 1.00 70.38 85 LYS A O 1
ATOM 705 N N . ASN A 1 86 ? -21.301 -39.088 -13.112 1.00 70.25 86 ASN A N 1
ATOM 706 C CA . ASN A 1 86 ? -22.207 -39.715 -12.139 1.00 70.25 86 ASN A CA 1
ATOM 707 C C . ASN A 1 86 ? -23.698 -39.545 -12.485 1.00 70.25 86 ASN A C 1
ATOM 709 O O . ASN A 1 86 ? -24.518 -40.373 -12.091 1.00 70.25 86 ASN A O 1
ATOM 713 N N . LYS A 1 87 ? -24.071 -38.488 -13.220 1.00 61.41 87 LYS A N 1
ATOM 714 C CA . LYS A 1 87 ? -25.446 -38.307 -13.715 1.00 61.41 87 LYS A CA 1
ATOM 715 C C . LYS A 1 87 ? -25.785 -39.250 -14.869 1.00 61.41 87 LYS A C 1
ATOM 717 O O . LYS A 1 87 ? -26.919 -39.712 -14.930 1.00 61.41 87 LYS A O 1
ATOM 722 N N . ASN A 1 88 ? -24.825 -39.547 -15.745 1.00 60.94 88 ASN A N 1
ATOM 723 C CA . ASN A 1 88 ? -25.048 -40.439 -16.884 1.00 60.94 88 ASN A CA 1
ATOM 724 C C . ASN A 1 88 ? -25.076 -41.916 -16.475 1.00 60.94 88 ASN A C 1
ATOM 726 O O . ASN A 1 88 ? -25.918 -42.652 -16.977 1.00 60.94 88 ASN A O 1
ATOM 730 N N . VAL A 1 89 ? -24.257 -42.329 -15.502 1.00 57.59 89 VAL A N 1
ATOM 731 C CA . VAL A 1 89 ? -24.290 -43.705 -14.968 1.00 57.59 89 VAL A CA 1
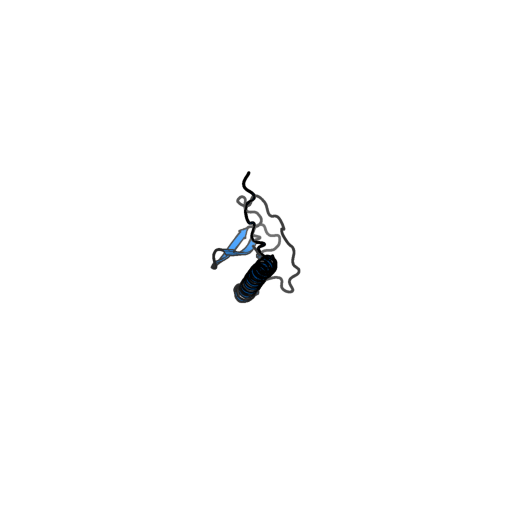ATOM 732 C C . VAL A 1 89 ? -25.639 -44.011 -14.301 1.00 57.59 89 VAL A C 1
ATOM 734 O O . VAL A 1 89 ? -26.224 -45.055 -14.545 1.00 57.59 89 VAL A O 1
ATOM 737 N N . LYS A 1 90 ? -26.232 -43.056 -13.566 1.00 51.50 90 LYS A N 1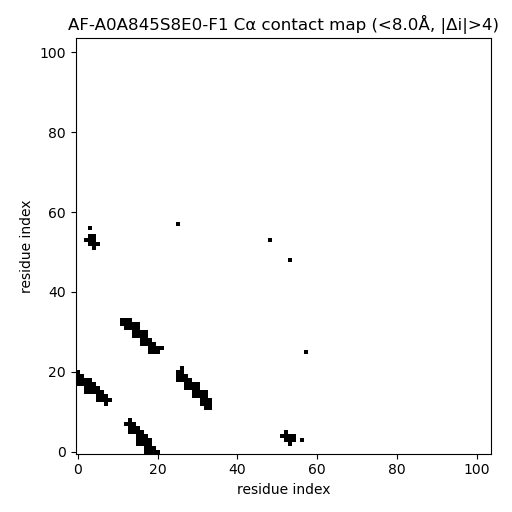
ATOM 738 C CA . LYS A 1 90 ? -27.570 -43.232 -12.958 1.00 51.50 90 LYS A CA 1
ATOM 739 C C . LYS A 1 90 ? -28.734 -43.275 -13.960 1.00 51.50 90 LYS A C 1
ATOM 741 O O . LYS A 1 90 ? -29.860 -43.552 -13.554 1.00 51.50 90 LYS A O 1
ATOM 746 N N . LYS A 1 91 ? -28.498 -42.947 -15.235 1.00 48.84 91 LYS A N 1
ATOM 747 C CA . LYS A 1 91 ? -29.531 -42.908 -16.282 1.00 48.84 91 LYS A CA 1
ATOM 748 C C . LYS A 1 91 ? -29.489 -44.116 -17.223 1.00 48.84 91 LYS A C 1
ATOM 750 O O . LYS A 1 91 ? -30.450 -44.294 -17.962 1.00 48.84 91 LYS A O 1
ATOM 755 N N . ALA A 1 92 ? -28.418 -44.913 -17.195 1.00 50.34 92 ALA A N 1
ATOM 756 C CA . ALA A 1 92 ? -28.236 -46.053 -18.093 1.00 50.34 92 ALA A CA 1
ATOM 757 C C . ALA A 1 92 ? -28.922 -47.346 -17.603 1.00 50.34 92 ALA A C 1
ATOM 759 O O . ALA A 1 92 ? -29.308 -48.161 -18.432 1.00 50.34 92 ALA A O 1
ATOM 760 N N . ASP A 1 93 ? -29.186 -47.486 -16.298 1.00 52.00 93 ASP A N 1
ATOM 761 C CA . ASP A 1 93 ? -29.718 -48.731 -15.716 1.00 52.00 93 ASP A CA 1
ATOM 762 C C . ASP A 1 93 ? -31.212 -48.651 -15.335 1.00 52.00 93 ASP A C 1
ATOM 764 O O . ASP A 1 93 ? -31.607 -49.017 -14.227 1.00 52.00 93 ASP A O 1
ATOM 768 N N . LYS A 1 94 ? -32.084 -48.161 -16.229 1.00 45.91 94 LYS A N 1
ATOM 769 C CA . LYS A 1 94 ? -33.534 -48.421 -16.111 1.00 45.91 94 LYS A CA 1
ATOM 770 C C . LYS A 1 94 ? -34.025 -49.208 -17.332 1.00 45.91 94 LYS A C 1
ATOM 772 O O . LYS A 1 94 ? -34.042 -48.645 -18.426 1.00 45.91 94 LYS A O 1
ATOM 777 N N . PRO A 1 95 ? -34.413 -50.489 -17.170 1.00 41.56 95 PRO A N 1
ATOM 778 C CA . PRO A 1 95 ? -34.828 -51.340 -18.279 1.00 41.56 95 PRO A CA 1
ATOM 779 C C . PRO A 1 95 ? -36.163 -50.841 -18.847 1.00 41.56 95 PRO A C 1
ATOM 781 O O . PRO A 1 95 ? -37.139 -50.673 -18.116 1.00 41.56 95 PRO A O 1
ATOM 784 N N . VAL A 1 96 ? -36.209 -50.575 -20.155 1.00 41.56 96 VAL A N 1
ATOM 785 C CA . VAL A 1 96 ? -37.428 -50.139 -20.853 1.00 41.56 96 VAL A CA 1
ATOM 786 C C . VAL A 1 96 ? -38.327 -51.357 -21.076 1.00 41.56 96 VAL A C 1
ATOM 788 O O . VAL A 1 96 ? -38.111 -52.147 -21.994 1.00 41.56 96 VAL A O 1
ATOM 791 N N . ALA A 1 97 ? -39.333 -51.515 -20.213 1.00 43.50 97 ALA A N 1
ATOM 792 C CA . ALA A 1 97 ? -40.438 -52.447 -20.407 1.00 43.50 97 ALA A CA 1
ATOM 793 C C . ALA A 1 97 ? -41.285 -52.005 -21.616 1.00 43.50 97 ALA A C 1
ATOM 795 O O . ALA A 1 97 ? -41.761 -50.871 -21.669 1.00 43.50 97 ALA A O 1
ATOM 796 N N . LYS A 1 98 ? -41.459 -52.898 -22.599 1.00 38.09 98 LYS A N 1
ATOM 797 C CA . LYS A 1 98 ? -42.353 -52.707 -23.750 1.00 38.09 98 LYS A CA 1
ATOM 798 C C . LYS A 1 98 ? -43.808 -52.872 -23.297 1.00 38.09 98 LYS A C 1
ATOM 800 O O . LYS A 1 98 ? -44.186 -53.945 -22.841 1.00 38.09 98 LYS A O 1
ATOM 805 N N . SER A 1 99 ? -44.616 -51.828 -23.453 1.00 40.12 99 SER A N 1
ATOM 806 C CA . SER A 1 99 ? -46.074 -51.860 -23.325 1.00 40.12 99 SER A CA 1
ATOM 807 C C . SER A 1 99 ? -46.712 -52.271 -24.659 1.00 40.12 99 SER A C 1
ATOM 809 O O . SER A 1 99 ? -46.503 -51.615 -25.678 1.00 40.12 99 SER A O 1
ATOM 811 N N . GLN A 1 100 ? -47.492 -53.356 -24.666 1.00 49.66 100 GLN A N 1
ATOM 812 C CA . GLN 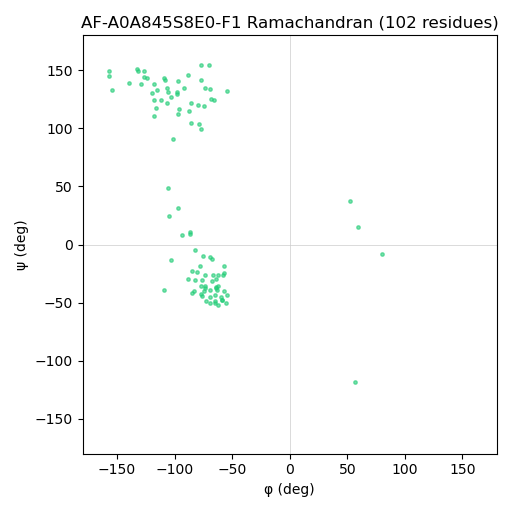A 1 100 ? -48.433 -53.673 -25.745 1.00 49.66 100 GLN A CA 1
ATOM 813 C C . GLN A 1 100 ? -49.870 -53.482 -25.256 1.00 49.66 100 GLN A C 1
ATOM 815 O O . GLN A 1 100 ? -50.190 -53.674 -24.085 1.00 49.66 100 GLN A O 1
ATOM 820 N N . GLN A 1 101 ? -50.672 -52.984 -26.188 1.00 48.94 101 GLN A N 1
ATOM 821 C CA . GLN A 1 101 ? -51.948 -52.302 -26.039 1.00 48.94 101 GLN A CA 1
ATOM 822 C C . GLN A 1 101 ? -53.090 -53.286 -25.743 1.00 48.94 101 GLN A C 1
ATOM 824 O O . GLN A 1 101 ? -53.147 -54.356 -26.340 1.00 48.94 101 GLN A O 1
ATOM 829 N N . GLN A 1 102 ? -54.026 -52.903 -24.87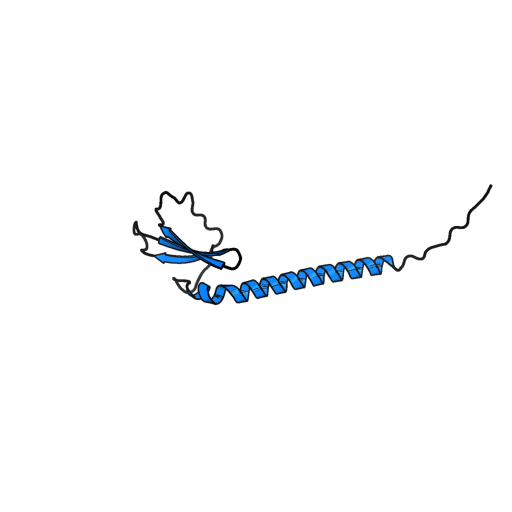1 1.00 40.59 102 GLN A N 1
ATOM 830 C CA . GLN A 1 102 ? -55.336 -53.551 -24.771 1.00 40.59 102 GLN A CA 1
ATOM 831 C C . GLN A 1 102 ? -56.339 -52.744 -25.602 1.00 40.59 102 GLN A C 1
ATOM 833 O O . GLN A 1 102 ? -56.580 -51.569 -25.321 1.00 40.59 102 GLN A O 1
ATOM 838 N N . THR A 1 103 ? -56.892 -53.366 -26.640 1.00 43.06 103 THR A N 1
ATOM 839 C CA . THR A 1 103 ? -58.083 -52.903 -27.358 1.00 43.06 103 THR A CA 1
ATOM 840 C C . THR A 1 103 ? -59.340 -53.465 -26.694 1.00 43.06 103 THR A C 1
ATOM 842 O O . THR A 1 103 ? -59.315 -54.573 -26.157 1.00 43.06 103 THR A O 1
ATOM 845 N N . LYS A 1 104 ? -60.406 -52.660 -26.723 1.00 35.94 104 LYS A N 1
ATOM 846 C CA . LYS A 1 104 ? -61.795 -53.052 -26.447 1.00 35.94 104 LYS A CA 1
ATOM 847 C C . LYS A 1 104 ? -62.269 -54.179 -27.356 1.00 35.94 104 LYS A C 1
ATOM 849 O O . LYS A 1 104 ? -61.746 -54.258 -28.490 1.00 35.94 104 LYS A O 1
#

Radius of gyration: 28.25 Å; Cα contacts (8 Å, |Δi|>4): 75; chains: 1; bounding box: 71×70×39 Å

Mean predicted aligned error: 14.67 Å

Solvent-accessible surface area (backbone atoms only — not comparable to full-atom values): 6762 Å² total; per-residue (Å²): 114,48,77,33,37,75,40,67,75,91,44,86,79,10,31,37,30,36,38,39,76,53,97,88,41,81,46,75,49,79,41,57,73,75,43,89,88,61,89,79,89,78,86,89,74,90,80,90,73,97,54,85,60,42,67,69,52,69,80,61,56,55,67,67,58,49,50,56,48,52,55,54,48,51,52,50,50,52,57,49,51,54,54,52,52,59,55,52,62,74,64,71,82,66,85,84,79,84,86,82,86,86,78,133

Secondary structure (DSSP, 8-state):
-EEEEEESTTSTT-EEEEEEEETTEEEEEEEETT-TT------S-----SSS--GGGTTTSSHHHHHHHHHHHHHHHHHHHHHHHHHHHHHH----PPP-PPP-

Foldseek 3Di:
DDWFAWPPPPDQQIKIKDWDQDPNDIDIDIDRPPDPVDPDDDDPDDDDDPDRGNCVCVVVVPPVVVVVVVVVVVVVVVVVVVVVVVVVVVVPPDDDDDDDDDDD

Sequence (104 aa):
GIVLAFRKGKSLEATFTVRKISEGVGVERIFPLYSPHLAKIEIVKTAKPRRAKLYYLRDRGRDREKMRREERMEEKVVKKVSKIKNKNVKKADKPVAKSQQQTK

pLDDT: mean 76.96, std 18.0, range [35.94, 96.0]